Protein AF-A0A351EZ10-F1 (afdb_monomer_lite)

Secondary structure (DSSP, 8-state):
--HHHHHHHHHHHHHHHHHH-TTSTTT-TTS-HHHHHHHHHHHHHHHHHHHHHHHHHHHS----

Structure (mmCIF, N/CA/C/O backbone):
data_AF-A0A351EZ10-F1
#
_entry.id   AF-A0A351EZ10-F1
#
loop_
_atom_site.group_PDB
_atom_site.id
_atom_site.type_symbol
_atom_site.label_atom_id
_atom_site.label_alt_id
_atom_site.label_comp_id
_atom_site.label_asym_id
_atom_site.label_entity_id
_atom_site.label_seq_id
_atom_site.pdbx_PDB_ins_code
_atom_site.Cartn_x
_atom_site.Cartn_y
_atom_site.Cartn_z
_atom_site.occupancy
_atom_site.B_iso_or_equiv
_atom_site.auth_seq_id
_atom_site.auth_comp_id
_atom_site.auth_asym_id
_atom_site.auth_atom_id
_atom_site.pdbx_PDB_model_num
ATOM 1 N N . MET A 1 1 ? -15.391 -7.488 -10.002 1.00 54.53 1 MET A N 1
ATOM 2 C CA . MET A 1 1 ? -14.009 -7.022 -10.239 1.00 54.53 1 MET A CA 1
ATOM 3 C C . MET A 1 1 ? -13.086 -8.199 -9.979 1.00 54.53 1 MET A C 1
ATOM 5 O O . MET A 1 1 ? -13.017 -8.649 -8.847 1.00 54.53 1 MET A O 1
ATOM 9 N N . GLY A 1 2 ? -12.528 -8.800 -11.030 1.00 85.19 2 GLY A N 1
ATOM 10 C CA . GLY A 1 2 ? -11.636 -9.959 -10.907 1.00 85.19 2 GLY A CA 1
ATOM 11 C C . GLY A 1 2 ? -10.207 -9.563 -10.523 1.00 85.19 2 GLY A C 1
ATOM 12 O O . GLY A 1 2 ? -9.944 -8.404 -10.205 1.00 85.19 2 GLY A O 1
ATOM 13 N N . VAL A 1 3 ? -9.281 -10.519 -10.640 1.00 85.44 3 VAL A N 1
ATOM 14 C CA . VAL A 1 3 ? -7.835 -10.387 -10.352 1.00 85.44 3 VAL A CA 1
ATOM 15 C C . VAL A 1 3 ? -7.213 -9.117 -10.957 1.00 85.44 3 VAL A C 1
ATOM 17 O O . VAL A 1 3 ? -6.428 -8.435 -10.305 1.00 85.44 3 VAL A O 1
ATOM 20 N N . ILE A 1 4 ? -7.629 -8.742 -12.169 1.00 91.19 4 ILE A N 1
ATOM 21 C CA . ILE A 1 4 ? -7.135 -7.559 -12.892 1.00 91.19 4 ILE A CA 1
ATOM 22 C C . ILE A 1 4 ? -7.455 -6.255 -12.146 1.00 91.19 4 ILE A C 1
ATOM 24 O O . ILE A 1 4 ? -6.617 -5.360 -12.086 1.00 91.19 4 ILE A O 1
ATOM 28 N N . GLY A 1 5 ? -8.643 -6.148 -11.543 1.00 91.00 5 GLY A N 1
ATOM 29 C CA . GLY A 1 5 ? -9.044 -4.951 -10.802 1.00 91.00 5 GLY A CA 1
ATOM 30 C C . GLY A 1 5 ? -8.220 -4.761 -9.530 1.00 91.00 5 GLY A C 1
ATOM 31 O O . GLY A 1 5 ? -7.794 -3.651 -9.232 1.00 91.00 5 GLY A O 1
ATOM 32 N N . THR A 1 6 ? -7.930 -5.847 -8.810 1.00 91.38 6 THR A N 1
ATOM 33 C CA . THR A 1 6 ? -7.067 -5.803 -7.619 1.00 91.38 6 THR A CA 1
ATOM 34 C C . THR A 1 6 ? -5.641 -5.407 -7.980 1.00 91.38 6 THR A C 1
ATOM 36 O O . THR A 1 6 ? -5.057 -4.562 -7.306 1.00 91.38 6 THR A O 1
ATOM 39 N N . ILE A 1 7 ? -5.103 -5.967 -9.068 1.00 89.88 7 ILE A N 1
ATOM 40 C CA . ILE A 1 7 ? -3.787 -5.586 -9.589 1.00 89.88 7 ILE A CA 1
ATOM 41 C C . ILE A 1 7 ? -3.789 -4.092 -9.940 1.00 89.88 7 ILE A C 1
ATOM 43 O O . ILE A 1 7 ? -2.946 -3.360 -9.435 1.00 89.88 7 ILE A O 1
ATOM 47 N N . ALA A 1 8 ? -4.781 -3.605 -10.692 1.00 91.44 8 ALA A N 1
ATOM 48 C CA . ALA A 1 8 ? -4.881 -2.190 -11.056 1.00 91.44 8 ALA A CA 1
ATOM 49 C C . ALA A 1 8 ? -4.885 -1.252 -9.835 1.00 91.44 8 ALA A C 1
ATOM 51 O O . ALA A 1 8 ? -4.172 -0.252 -9.834 1.00 91.44 8 ALA A O 1
ATOM 52 N N . LEU A 1 9 ? -5.628 -1.585 -8.773 1.00 91.88 9 LEU A N 1
ATOM 53 C CA . LEU A 1 9 ? -5.659 -0.778 -7.548 1.00 91.88 9 LEU A CA 1
ATOM 54 C C . LEU A 1 9 ? -4.319 -0.785 -6.797 1.00 91.88 9 LEU A C 1
ATOM 56 O O . LEU A 1 9 ? -3.911 0.256 -6.282 1.00 91.88 9 LEU A O 1
ATOM 60 N N . LEU A 1 10 ? -3.620 -1.925 -6.758 1.00 89.50 10 LEU A N 1
ATOM 61 C CA . LEU A 1 10 ? -2.290 -2.026 -6.146 1.00 89.50 10 LEU A CA 1
ATOM 62 C C . LEU A 1 10 ? -1.247 -1.197 -6.905 1.00 89.50 10 LEU A C 1
ATOM 64 O O . LEU A 1 10 ? -0.461 -0.493 -6.273 1.00 89.50 10 LEU A O 1
ATOM 68 N N . LEU A 1 11 ? -1.263 -1.241 -8.240 1.00 88.75 11 LEU A N 1
ATOM 69 C CA . LEU A 1 11 ? -0.391 -0.415 -9.080 1.00 88.75 11 LEU A CA 1
ATOM 70 C C . LEU A 1 11 ? -0.701 1.071 -8.922 1.00 88.75 11 LEU A C 1
ATOM 72 O O . LEU A 1 11 ? 0.221 1.857 -8.759 1.00 88.75 11 LEU A O 1
ATOM 76 N N . VAL A 1 12 ? -1.980 1.465 -8.956 1.00 89.62 12 VAL A N 1
ATOM 77 C CA . VAL A 1 12 ? -2.388 2.870 -8.805 1.00 89.62 12 VAL A CA 1
ATOM 78 C C . VAL A 1 12 ? -1.933 3.411 -7.452 1.00 89.62 12 VAL A C 1
ATOM 80 O O . VAL A 1 12 ? -1.293 4.457 -7.404 1.00 89.62 12 VAL A O 1
ATOM 83 N N . ALA A 1 13 ? -2.176 2.686 -6.356 1.00 87.75 13 ALA A N 1
ATOM 84 C CA . ALA A 1 13 ? -1.716 3.095 -5.028 1.00 87.75 13 ALA A CA 1
ATOM 85 C C . ALA A 1 13 ? -0.177 3.134 -4.924 1.00 87.75 13 ALA A C 1
ATOM 87 O O . ALA A 1 13 ? 0.386 4.056 -4.330 1.00 87.75 13 ALA A O 1
ATOM 88 N N . GLY A 1 14 ? 0.505 2.161 -5.533 1.00 86.94 14 GLY A N 1
ATOM 89 C CA . GLY A 1 14 ? 1.962 2.091 -5.612 1.00 86.94 14 GLY A CA 1
ATOM 90 C C . GLY A 1 14 ? 2.602 3.231 -6.406 1.00 86.94 14 GLY A C 1
ATOM 91 O O . GLY A 1 14 ? 3.596 3.811 -5.965 1.00 86.94 14 GLY A O 1
ATOM 92 N N . GLY A 1 15 ? 1.992 3.593 -7.535 1.00 84.75 15 GLY A N 1
ATOM 93 C CA . GLY A 1 15 ? 2.350 4.731 -8.377 1.00 84.75 15 GLY A CA 1
ATOM 94 C C . GLY A 1 15 ? 2.315 6.043 -7.608 1.00 84.75 15 GLY A C 1
ATOM 95 O O . GLY A 1 15 ? 3.291 6.789 -7.652 1.00 84.75 15 GLY A O 1
ATOM 96 N N . ILE A 1 16 ? 1.257 6.288 -6.828 1.00 84.75 16 ILE A N 1
ATOM 97 C CA . ILE A 1 16 ? 1.142 7.488 -5.982 1.00 84.75 16 ILE A CA 1
ATOM 98 C C . ILE A 1 16 ? 2.290 7.566 -4.959 1.00 84.75 16 ILE A C 1
ATOM 100 O O . ILE A 1 16 ? 2.865 8.635 -4.762 1.00 84.75 16 ILE A O 1
ATOM 104 N N . PHE A 1 17 ? 2.678 6.443 -4.347 1.00 81.44 17 PHE A N 1
ATOM 105 C CA . PHE A 1 17 ? 3.771 6.403 -3.367 1.00 81.44 17 PHE A CA 1
ATOM 106 C C . PHE A 1 17 ? 5.159 6.613 -3.984 1.00 81.44 17 PHE A C 1
ATOM 108 O O . PHE A 1 17 ? 5.957 7.373 -3.438 1.00 81.44 17 PHE A O 1
ATOM 115 N N . VAL A 1 18 ? 5.452 5.952 -5.109 1.00 76.88 18 VAL A N 1
ATOM 116 C CA . VAL A 1 18 ? 6.737 6.086 -5.819 1.00 76.88 18 VAL A CA 1
ATOM 117 C C . VAL A 1 18 ? 6.918 7.496 -6.379 1.00 76.88 18 VAL A C 1
ATOM 119 O O . VAL A 1 18 ? 8.016 8.034 -6.279 1.00 76.88 18 VAL A O 1
ATOM 122 N N . HIS A 1 19 ? 5.856 8.110 -6.908 1.00 72.31 19 HIS A N 1
ATOM 123 C CA . HIS A 1 19 ? 5.923 9.471 -7.450 1.00 72.31 19 HIS A CA 1
ATOM 124 C C . HIS A 1 19 ? 6.022 10.544 -6.357 1.00 72.31 19 HIS A C 1
ATOM 126 O O . HIS A 1 19 ?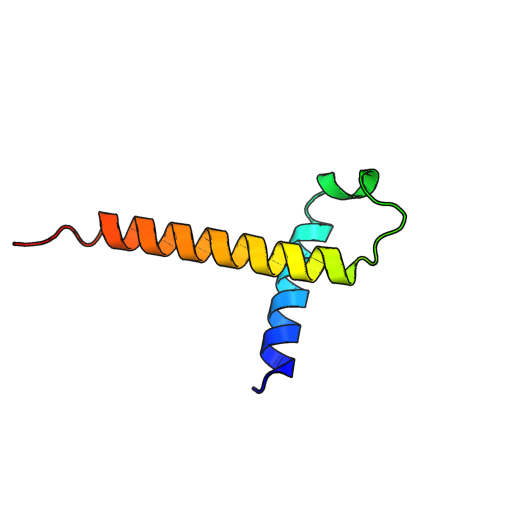 6.660 11.567 -6.576 1.00 72.31 19 HIS A O 1
ATOM 132 N N . ASN A 1 20 ? 5.427 10.326 -5.178 1.00 74.50 20 ASN A N 1
ATOM 133 C CA . ASN A 1 20 ? 5.533 11.258 -4.048 1.00 74.50 20 ASN A CA 1
ATOM 134 C C . ASN A 1 20 ? 6.872 1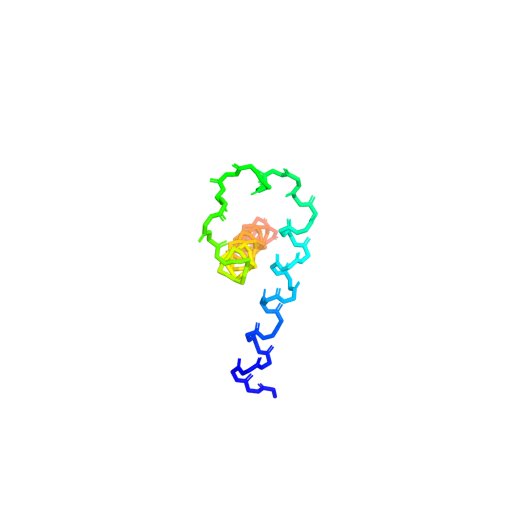1.135 -3.293 1.00 74.50 20 ASN A C 1
ATOM 136 O O . ASN A 1 20 ? 7.239 12.016 -2.519 1.00 74.50 20 ASN A O 1
ATOM 140 N N . SER A 1 21 ? 7.600 10.032 -3.482 1.00 61.84 21 SER A N 1
ATOM 141 C CA . SER A 1 21 ? 8.880 9.797 -2.825 1.00 61.84 21 SER A CA 1
ATOM 142 C C . SER A 1 21 ? 10.039 10.118 -3.769 1.00 61.84 21 SER A C 1
ATOM 144 O O . SER A 1 21 ? 10.547 9.260 -4.491 1.00 61.84 21 SER A O 1
ATOM 146 N N . GLU A 1 22 ? 10.548 11.347 -3.667 1.00 57.66 22 GLU A N 1
ATOM 147 C CA . GLU A 1 22 ? 11.834 11.789 -4.243 1.00 57.66 22 GLU A CA 1
ATOM 148 C C . GLU A 1 22 ? 13.037 10.938 -3.747 1.00 57.66 22 GLU A C 1
ATOM 150 O O . GLU A 1 22 ? 14.161 11.062 -4.221 1.00 57.66 22 GLU A O 1
ATOM 155 N N . PHE A 1 23 ? 12.794 10.003 -2.823 1.00 53.53 23 PHE A N 1
ATOM 156 C CA . PHE A 1 23 ? 13.750 9.086 -2.204 1.00 53.53 23 PHE A CA 1
ATOM 157 C C . PHE A 1 23 ? 14.199 7.920 -3.112 1.00 53.53 23 PHE A C 1
ATOM 159 O O . PHE A 1 23 ? 15.252 7.329 -2.877 1.00 53.53 23 PHE A O 1
ATOM 166 N N . LEU A 1 24 ? 13.430 7.559 -4.151 1.00 53.62 24 LEU A N 1
ATOM 167 C CA . LEU A 1 24 ? 13.737 6.412 -5.032 1.00 53.62 24 LEU A CA 1
ATOM 168 C C . LEU A 1 24 ? 14.323 6.791 -6.396 1.00 53.62 24 LEU A C 1
ATOM 170 O O . LEU A 1 24 ? 14.756 5.902 -7.138 1.00 53.62 24 LEU A O 1
ATOM 174 N N . HIS A 1 25 ? 14.378 8.085 -6.720 1.00 55.19 25 HIS A N 1
ATOM 175 C CA . HIS A 1 25 ? 14.921 8.558 -7.994 1.00 55.19 25 HIS A CA 1
ATOM 176 C C . HIS A 1 25 ? 16.417 8.233 -8.166 1.00 55.19 25 HIS A C 1
ATOM 178 O O . HIS A 1 25 ? 16.867 8.049 -9.293 1.00 55.19 25 HIS A O 1
ATOM 184 N N . HIS A 1 26 ? 17.176 8.087 -7.073 1.00 55.06 26 HIS A N 1
ATOM 185 C CA . HIS A 1 26 ? 18.626 7.864 -7.126 1.00 55.06 26 HIS A CA 1
ATOM 186 C C . HIS A 1 26 ? 19.065 6.391 -7.005 1.00 55.06 26 HIS A C 1
ATOM 188 O O . HIS A 1 26 ? 20.184 6.055 -7.380 1.00 55.06 26 HIS A O 1
ATOM 194 N N . SER A 1 27 ? 18.219 5.492 -6.488 1.00 55.12 27 SER A N 1
ATOM 195 C CA . SER A 1 27 ? 18.708 4.179 -6.028 1.00 55.12 27 SER A CA 1
ATOM 196 C C . SER A 1 27 ? 18.806 3.100 -7.109 1.00 55.12 27 SER A C 1
ATOM 198 O O . SER A 1 27 ? 19.553 2.146 -6.925 1.00 55.12 27 SER A O 1
ATOM 200 N N . LEU A 1 28 ? 18.065 3.181 -8.223 1.00 52.69 28 LEU A N 1
ATOM 201 C CA . LEU A 1 28 ? 17.974 2.061 -9.178 1.00 52.69 28 LEU A CA 1
ATOM 202 C C . LEU A 1 28 ? 17.654 2.535 -10.612 1.00 52.69 28 LEU A C 1
ATOM 204 O O . LEU A 1 28 ? 16.476 2.509 -10.993 1.00 52.69 28 LEU A O 1
ATOM 208 N N . PRO A 1 29 ? 18.660 2.927 -11.420 1.00 59.03 29 PRO A N 1
ATOM 209 C CA . PRO A 1 29 ? 18.474 3.364 -12.811 1.00 59.03 29 PRO A CA 1
ATOM 210 C C . PRO A 1 29 ? 18.049 2.239 -13.775 1.00 59.03 29 PRO A C 1
ATOM 212 O O . PRO A 1 29 ? 17.638 2.527 -14.891 1.00 59.03 29 PRO A O 1
ATOM 215 N N . PHE A 1 30 ? 18.108 0.966 -13.359 1.00 63.22 30 PHE A N 1
ATOM 216 C CA . PHE A 1 30 ? 17.869 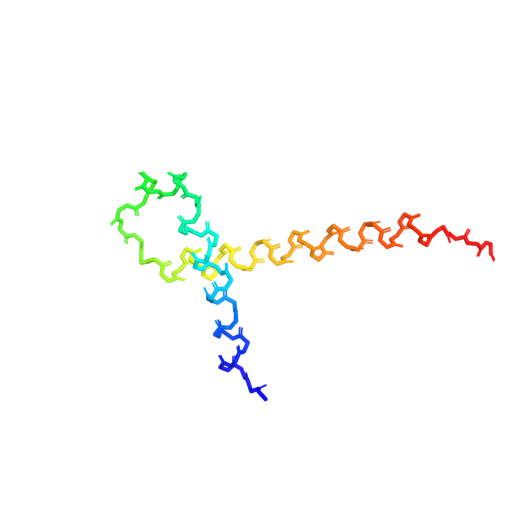-0.190 -14.239 1.00 63.22 30 PHE A CA 1
ATOM 217 C C . PHE A 1 30 ? 16.602 -1.001 -13.907 1.00 63.22 30 PHE A C 1
ATOM 219 O O . PHE A 1 30 ? 16.318 -2.006 -14.552 1.00 63.22 30 PHE A O 1
ATOM 226 N N . VAL A 1 31 ? 15.834 -0.601 -12.887 1.00 67.75 31 VAL A N 1
ATOM 227 C CA . VAL A 1 31 ? 14.649 -1.362 -12.457 1.00 67.75 31 VAL A CA 1
ATOM 228 C C . VAL A 1 31 ? 13.375 -0.718 -13.011 1.00 67.75 31 VAL A C 1
ATOM 230 O O . VAL A 1 31 ? 13.143 0.458 -12.715 1.00 67.75 31 VAL A O 1
ATOM 233 N N . PRO A 1 32 ? 12.529 -1.471 -13.748 1.00 73.31 32 PRO A N 1
ATOM 234 C CA . PRO A 1 32 ? 11.262 -0.972 -14.277 1.00 73.31 32 PRO A CA 1
ATOM 235 C C . PRO A 1 32 ? 10.375 -0.388 -13.174 1.00 73.31 32 PRO A C 1
ATOM 237 O O . PRO A 1 32 ? 10.159 -1.034 -12.143 1.00 73.31 32 PRO A O 1
ATOM 240 N N . SER A 1 33 ? 9.828 0.809 -13.401 1.00 73.81 33 SER A N 1
ATOM 241 C CA . SER A 1 33 ? 9.003 1.540 -12.423 1.00 73.81 33 SER A CA 1
ATOM 242 C C . SER A 1 33 ? 7.844 0.700 -11.885 1.00 73.81 33 SER A C 1
ATOM 244 O O . SER A 1 33 ? 7.605 0.683 -10.685 1.00 73.81 33 SER A O 1
ATOM 246 N N . PHE A 1 34 ? 7.237 -0.120 -12.740 1.00 78.44 34 PHE A N 1
ATOM 247 C CA . PHE A 1 34 ? 6.137 -1.023 -12.403 1.00 78.44 34 PHE A CA 1
ATOM 248 C C . PHE A 1 34 ? 6.426 -1.965 -11.220 1.00 78.44 34 PHE A C 1
ATOM 250 O O . PHE A 1 34 ? 5.567 -2.201 -10.371 1.00 78.44 34 PHE A O 1
ATOM 257 N N . ILE A 1 35 ? 7.652 -2.498 -11.122 1.00 82.50 35 ILE A N 1
ATOM 258 C CA . ILE A 1 35 ? 8.030 -3.400 -10.020 1.00 82.50 35 ILE A CA 1
ATOM 259 C C . ILE A 1 35 ? 8.145 -2.626 -8.705 1.00 82.50 35 ILE A C 1
ATOM 261 O O . ILE A 1 35 ? 7.737 -3.126 -7.652 1.00 82.50 35 ILE A O 1
ATOM 265 N N . LYS A 1 36 ? 8.672 -1.398 -8.764 1.00 77.44 36 LYS A N 1
ATOM 266 C CA . LYS A 1 36 ? 8.779 -0.510 -7.599 1.00 77.44 36 LYS A CA 1
ATOM 267 C C . LYS A 1 36 ? 7.390 -0.107 -7.106 1.00 77.44 36 LYS A C 1
ATOM 269 O O . LYS A 1 36 ? 7.144 -0.146 -5.905 1.00 77.44 36 LYS A O 1
ATOM 274 N N . GLU A 1 37 ? 6.487 0.208 -8.031 1.00 85.12 37 GLU A N 1
ATOM 275 C CA . GLU A 1 37 ? 5.103 0.589 -7.745 1.00 85.12 37 GLU A CA 1
ATOM 276 C C . GLU A 1 37 ? 4.353 -0.542 -7.043 1.00 85.12 37 GLU A C 1
ATOM 278 O O . GLU A 1 37 ? 3.886 -0.350 -5.923 1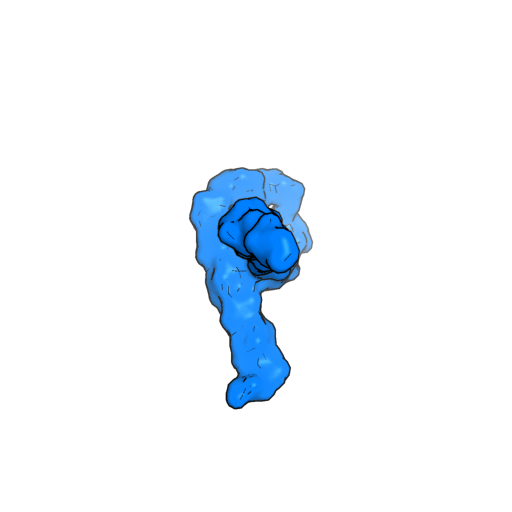.00 85.12 37 GLU A O 1
ATOM 283 N N . ILE A 1 38 ? 4.308 -1.746 -7.626 1.00 88.19 38 ILE A N 1
ATOM 284 C CA . ILE A 1 38 ? 3.653 -2.900 -6.988 1.00 88.19 38 ILE A CA 1
ATOM 285 C C . ILE A 1 38 ? 4.238 -3.175 -5.603 1.00 88.19 38 ILE A C 1
ATOM 287 O O . ILE A 1 38 ? 3.482 -3.371 -4.653 1.00 88.19 38 ILE A O 1
ATOM 291 N N . SER A 1 39 ? 5.569 -3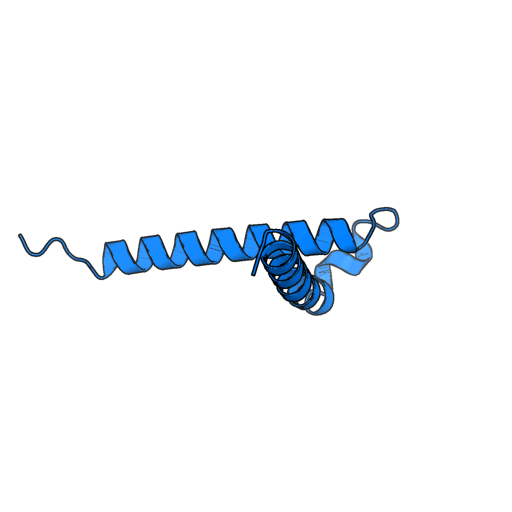.183 -5.479 1.00 86.06 39 SER A N 1
ATOM 292 C CA . SER A 1 39 ? 6.237 -3.488 -4.210 1.00 86.06 39 SER A CA 1
ATOM 293 C C . SER A 1 39 ? 5.906 -2.453 -3.136 1.00 86.06 39 SER A C 1
ATOM 295 O O . SER A 1 39 ? 5.599 -2.836 -2.008 1.00 86.06 39 SER A O 1
ATOM 297 N N . MET A 1 40 ? 5.900 -1.158 -3.475 1.00 85.31 40 MET A N 1
ATOM 298 C CA . MET A 1 40 ? 5.502 -0.107 -2.534 1.00 85.31 40 MET A CA 1
ATOM 299 C C . MET A 1 40 ? 4.016 -0.156 -2.199 1.00 85.31 40 MET A C 1
ATOM 301 O O . MET A 1 40 ? 3.666 -0.008 -1.030 1.00 85.31 40 MET A O 1
ATOM 305 N N . GLY A 1 41 ? 3.146 -0.406 -3.179 1.00 88.19 41 GLY A N 1
ATOM 306 C CA . GLY A 1 41 ? 1.710 -0.560 -2.949 1.00 88.19 41 GLY A CA 1
ATOM 307 C C . GLY A 1 41 ? 1.407 -1.709 -1.981 1.00 88.19 41 GLY A C 1
ATOM 308 O O . GLY A 1 41 ? 0.635 -1.540 -1.036 1.00 88.19 41 GLY A O 1
ATOM 309 N N . LEU A 1 42 ? 2.076 -2.854 -2.155 1.00 90.44 42 LEU A N 1
ATOM 310 C CA . LEU A 1 42 ? 1.978 -4.002 -1.248 1.00 90.44 42 LEU A CA 1
ATOM 311 C C . LEU A 1 42 ? 2.572 -3.710 0.134 1.00 90.44 42 LEU A C 1
ATOM 313 O O . LEU A 1 42 ? 1.930 -4.005 1.140 1.00 90.44 42 LEU A O 1
ATOM 317 N N . ALA A 1 43 ? 3.768 -3.123 0.198 1.00 89.50 43 ALA A N 1
ATOM 318 C CA . ALA A 1 43 ? 4.435 -2.808 1.459 1.00 89.50 43 ALA A CA 1
ATOM 319 C C . ALA A 1 43 ? 3.624 -1.805 2.292 1.00 89.50 43 ALA A C 1
ATOM 321 O O . ALA A 1 43 ? 3.344 -2.062 3.462 1.00 89.50 43 ALA A O 1
ATOM 322 N N . ALA A 1 44 ? 3.181 -0.702 1.684 1.00 87.31 44 ALA A N 1
ATOM 323 C CA . ALA A 1 44 ? 2.328 0.285 2.338 1.00 87.31 44 ALA A CA 1
ATOM 324 C C . ALA A 1 44 ? 0.983 -0.328 2.756 1.00 87.31 44 ALA A C 1
ATOM 326 O O . ALA A 1 44 ? 0.532 -0.110 3.881 1.00 87.31 44 ALA A O 1
ATOM 327 N N . GLY A 1 45 ? 0.375 -1.154 1.898 1.00 89.75 45 GLY A N 1
ATOM 328 C CA . GLY A 1 45 ? -0.852 -1.881 2.222 1.00 89.75 45 GLY A CA 1
ATOM 329 C C . GLY A 1 45 ? -0.695 -2.782 3.451 1.00 89.75 45 GLY A C 1
ATOM 330 O O . GLY A 1 45 ? -1.511 -2.717 4.371 1.00 89.75 45 GLY A O 1
ATOM 331 N N . LEU A 1 46 ? 0.382 -3.570 3.517 1.00 92.50 46 LEU A N 1
ATOM 332 C CA . LEU A 1 46 ? 0.688 -4.426 4.668 1.00 92.50 46 LEU A CA 1
ATOM 333 C C . LEU A 1 46 ? 0.973 -3.617 5.937 1.00 92.50 46 LEU A C 1
ATOM 335 O O . LEU A 1 46 ? 0.507 -3.998 7.011 1.00 92.50 46 LEU A O 1
ATOM 339 N N . LEU A 1 47 ? 1.681 -2.490 5.825 1.00 92.75 47 LEU A N 1
ATOM 340 C CA . LEU A 1 47 ? 1.934 -1.594 6.956 1.00 92.75 47 LEU A CA 1
ATOM 341 C C . LEU A 1 47 ? 0.634 -1.023 7.528 1.00 92.75 47 LEU A C 1
ATOM 343 O O . LEU A 1 47 ? 0.436 -1.056 8.742 1.00 92.75 47 LEU A O 1
ATOM 347 N N . VAL A 1 48 ? -0.276 -0.552 6.672 1.00 91.88 48 VAL A N 1
ATOM 348 C CA . VAL A 1 48 ? -1.582 -0.028 7.101 1.00 91.88 48 VAL A CA 1
ATOM 349 C C . VAL A 1 48 ? -2.428 -1.131 7.731 1.00 91.88 48 VAL A C 1
ATOM 351 O O . VAL A 1 48 ? -3.014 -0.911 8.789 1.00 91.88 48 VAL A O 1
ATOM 354 N N . VAL A 1 49 ? -2.458 -2.333 7.148 1.00 92.88 49 VAL A N 1
ATOM 355 C CA . VAL A 1 49 ? -3.156 -3.483 7.747 1.00 92.88 49 VAL A CA 1
ATOM 356 C C . VAL A 1 49 ? -2.576 -3.808 9.123 1.00 92.88 49 VAL A C 1
ATOM 358 O O . VAL A 1 49 ? -3.336 -3.950 10.080 1.00 92.88 49 VAL A O 1
ATOM 361 N N . GLY A 1 50 ? -1.250 -3.859 9.258 1.00 94.50 50 GLY A N 1
ATOM 362 C CA . GLY A 1 50 ? -0.578 -4.059 10.541 1.00 94.50 50 GLY A CA 1
ATOM 363 C C . GLY A 1 50 ? -0.958 -2.991 11.569 1.00 94.50 50 GLY A C 1
ATOM 364 O O . GLY A 1 50 ? -1.358 -3.326 12.684 1.00 94.50 50 GLY A O 1
ATOM 365 N N . ALA A 1 51 ? -0.924 -1.715 11.181 1.00 94.06 51 ALA A N 1
ATOM 366 C CA . ALA A 1 51 ? -1.314 -0.599 12.037 1.00 94.06 51 ALA A CA 1
ATOM 367 C C . ALA A 1 51 ? -2.785 -0.692 12.473 1.00 94.06 51 ALA A C 1
ATOM 369 O O . ALA A 1 51 ? -3.081 -0.573 13.661 1.00 94.06 51 ALA A O 1
ATOM 370 N N . VAL A 1 52 ? -3.705 -0.978 11.548 1.00 93.38 52 VAL A N 1
ATOM 371 C CA . VAL A 1 52 ? -5.136 -1.145 11.847 1.00 93.38 52 VAL A CA 1
ATOM 372 C C . VAL A 1 52 ? -5.365 -2.327 12.785 1.00 93.38 52 VAL A C 1
ATOM 374 O O . VAL A 1 52 ? -6.171 -2.219 13.707 1.00 93.38 52 VAL A O 1
ATOM 377 N N . LEU A 1 53 ? -4.657 -3.443 12.599 1.00 92.50 53 LEU A N 1
ATOM 378 C CA . LEU A 1 53 ? -4.752 -4.600 13.491 1.00 92.50 53 LEU A CA 1
ATOM 379 C C . LEU A 1 53 ? -4.247 -4.273 14.900 1.00 92.50 53 LEU A C 1
ATOM 381 O O . LEU A 1 53 ? -4.901 -4.648 15.875 1.00 92.50 53 LEU A O 1
ATOM 385 N N . ILE A 1 54 ? -3.133 -3.546 15.019 1.00 92.50 54 ILE A N 1
ATOM 386 C CA . ILE A 1 54 ? -2.590 -3.091 16.305 1.00 92.50 54 ILE A CA 1
ATOM 387 C C . ILE A 1 54 ? -3.566 -2.125 16.983 1.00 92.50 54 ILE A C 1
ATOM 389 O O . ILE A 1 54 ? -3.945 -2.353 18.129 1.00 92.50 54 ILE A O 1
ATOM 393 N N . ILE A 1 55 ? -4.039 -1.100 16.272 1.00 93.38 55 ILE A N 1
ATOM 394 C CA . ILE A 1 55 ? -5.017 -0.133 16.787 1.00 93.38 55 ILE A CA 1
ATOM 395 C C . ILE A 1 55 ? -6.290 -0.857 17.221 1.00 93.38 55 ILE A C 1
ATOM 397 O O . ILE A 1 55 ? -6.763 -0.650 18.333 1.00 93.38 55 ILE A O 1
ATOM 401 N N . LYS A 1 56 ? -6.815 -1.772 16.402 1.00 87.88 56 LYS A N 1
ATOM 402 C CA . LYS A 1 56 ? -7.998 -2.568 16.743 1.00 87.88 56 LYS A CA 1
ATOM 403 C C . LYS A 1 56 ? -7.763 -3.442 17.973 1.00 87.88 56 LYS A C 1
ATOM 405 O O . LYS A 1 56 ? -8.690 -3.599 18.759 1.00 87.88 56 LYS A O 1
ATOM 410 N N . LYS A 1 57 ? -6.559 -3.989 18.157 1.00 87.19 57 LYS A N 1
ATOM 411 C CA . LYS A 1 57 ? -6.179 -4.772 19.344 1.00 87.19 57 LYS A CA 1
ATOM 412 C C . LYS A 1 57 ? -6.052 -3.906 20.600 1.00 87.19 57 LYS A C 1
ATOM 414 O O . LYS A 1 57 ? -6.391 -4.374 21.675 1.00 87.19 57 LYS A O 1
ATOM 419 N N . ILE A 1 58 ? -5.600 -2.660 20.472 1.00 89.50 58 ILE A N 1
ATOM 420 C CA . ILE A 1 58 ? -5.515 -1.704 21.589 1.00 89.50 58 ILE A CA 1
ATOM 421 C C . ILE A 1 58 ? -6.909 -1.153 21.942 1.00 89.50 58 ILE A C 1
ATOM 423 O O . ILE A 1 58 ? -7.248 -1.030 23.117 1.00 89.50 58 ILE A O 1
ATOM 427 N N . MET A 1 59 ? -7.732 -0.843 20.934 1.00 84.94 59 MET A N 1
ATOM 428 C CA . MET A 1 59 ? -9.085 -0.298 21.103 1.00 84.94 59 MET A CA 1
ATOM 429 C C . MET A 1 59 ? -10.097 -1.353 21.555 1.00 84.94 59 MET A C 1
ATOM 431 O O . MET A 1 59 ? -10.948 -1.057 22.390 1.00 84.94 59 MET A O 1
ATOM 435 N N . ARG A 1 60 ? -9.992 -2.598 21.069 1.00 66.25 60 ARG A N 1
ATOM 436 C CA . ARG A 1 60 ? -10.595 -3.750 21.746 1.00 66.25 60 ARG A CA 1
ATOM 437 C C . ARG A 1 60 ? -9.740 -4.075 22.963 1.00 66.25 60 ARG A C 1
ATOM 439 O O . ARG A 1 60 ? -9.031 -5.077 22.976 1.00 66.25 60 ARG A O 1
ATOM 446 N N . LYS A 1 61 ? -9.836 -3.257 24.012 1.00 55.19 61 LYS A N 1
ATOM 447 C CA . LYS A 1 61 ? -9.601 -3.800 25.350 1.00 55.19 61 LYS A CA 1
ATOM 448 C C . LYS A 1 61 ? -10.395 -5.114 25.442 1.00 55.19 61 LYS A C 1
ATOM 450 O O . LYS A 1 61 ? -11.548 -5.117 24.995 1.00 55.19 61 LYS A O 1
ATOM 455 N N . PRO A 1 62 ? -9.821 -6.213 25.957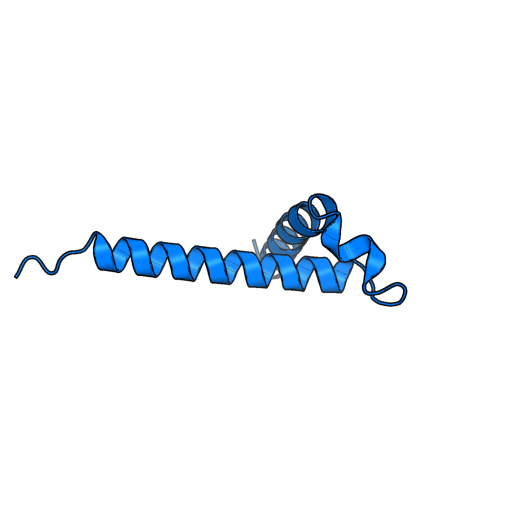 1.00 56.34 62 PRO A N 1
ATOM 456 C CA . PRO A 1 62 ? -10.647 -7.289 26.474 1.00 56.34 62 PRO A CA 1
ATOM 457 C C . PRO A 1 62 ? -11.500 -6.648 27.572 1.00 56.34 62 PRO A C 1
ATOM 459 O O . PRO A 1 62 ? -11.008 -6.346 28.655 1.00 56.34 62 PRO A O 1
ATOM 462 N N . VAL A 1 63 ? -12.732 -6.274 27.227 1.00 59.28 63 VAL A N 1
ATOM 463 C CA . VAL A 1 63 ? -13.785 -6.168 28.227 1.00 59.28 63 VAL A CA 1
ATOM 464 C C . VAL A 1 63 ? -14.018 -7.622 28.591 1.00 59.28 63 VAL A C 1
ATOM 466 O O . VAL A 1 63 ? -14.406 -8.389 27.713 1.00 59.28 63 VAL A O 1
ATOM 469 N N . GLU A 1 64 ? -13.553 -7.939 29.797 1.00 50.19 64 GLU A N 1
ATOM 470 C CA . GLU A 1 64 ? -13.559 -9.215 30.525 1.00 50.19 64 GLU A CA 1
ATOM 471 C C . GLU A 1 64 ? -14.363 -10.362 29.898 1.00 50.19 64 GLU A C 1
ATOM 473 O O . GLU A 1 64 ? -15.576 -10.192 29.638 1.00 50.19 64 GLU A O 1
#

pLDDT: mean 79.16, std 14.2, range [50.19, 94.5]

Sequence (64 aa):
MGVIGTIALLLVAGGIFVHNSEFLHHSLPFVPSFIKEISMGLAAGLLVVGAVLIIKKIMRKPVE

Foldseek 3Di:
DDPVVVLVVLLVQLVVVVVVDPPPPPDDPPDDSSVSSNVSSVVVVVVVVVVVVVVVVVVPDPPD

Radius of gyration: 15.87 Å; chains: 1; bounding box: 33×22×45 Å